Protein AF-A0A835JFA6-F1 (afdb_monomer_lite)

Secondary structure (DSSP, 8-state):
---HHHHHHHHT-HHHHHHHHSEEEPPHHHHHHHT-SEEEHHHHHHHHHHHHHHTT-B-SS-TTEEE--HHHHHHTTT-SEEETTTHHHHHHHTS-----TTTTHHHHHHHHHHHHHHHHHHHHHHHHHHHHHHHHHTTS--

Foldseek 3Di:
DDDPVVVVVCVPDVVVVCQQADWAQFDPLLCVQVVDRIDGLVRSLVSVVVVQVVVVQADPVHNQKGQDDPSRCSQQVNDRIDGPVCSSVSSVVRGPPDDPPVPCPVVVVVVVVVVVVVVVVVVVVVVVVVVVVVVVVVVPPD

Organism: NCBI:txid1413687

InterPro domains:
  IPR003121 SWIB/MDM2 domain [PF02201] (24-95)
  IPR003121 SWIB/MDM2 domain [PS51925] (19-97)
  IPR019835 SWIB domain [SM00151] (20-100)
  IPR036885 SWIB/MDM2 domain superfamily [G3DSA:1.10.245.10] (17-103)
  IPR036885 SWIB/MDM2 domain superfamily [SSF47592] (18-101)

Sequence (142 aa):
MLPQKMKKAITDNPKQLANLIDLVNLPSTLRDFVGQSQISHLGCFKRVWSYIKTNNLQDPNNRNVVNCDEKLKSILLGKQQVELVDLPALIKLHFPKQKNTQYYGRHLLHIHVLKELLLKTYKRFSLIFVLWLEVRNGQEKT

Radius of gyration: 29.93 Å; chains: 1; bounding box: 70×33×90 Å

pLDDT: mean 73.14, std 14.45, range [41.5, 91.94]

Structure (mmCIF, N/CA/C/O backbone):
data_AF-A0A835JFA6-F1
#
_entry.id   AF-A0A835JFA6-F1
#
loop_
_atom_site.group_PDB
_atom_site.id
_atom_site.type_symbol
_atom_site.label_atom_id
_atom_site.label_alt_id
_atom_site.label_comp_id
_atom_site.label_asym_id
_atom_site.label_entity_id
_atom_site.label_seq_id
_atom_site.pdbx_PDB_ins_code
_atom_site.Cartn_x
_atom_site.Cartn_y
_atom_site.Cartn_z
_atom_site.occupancy
_atom_site.B_iso_or_equiv
_atom_site.auth_seq_id
_atom_site.auth_comp_id
_atom_site.auth_asym_id
_atom_site.auth_atom_id
_atom_site.pdbx_PDB_model_num
ATOM 1 N N . MET A 1 1 ? 11.858 7.684 11.972 1.00 41.50 1 MET A N 1
ATOM 2 C CA . MET A 1 1 ? 13.163 7.011 11.771 1.00 41.50 1 MET A CA 1
ATOM 3 C C . MET A 1 1 ? 12.915 5.587 11.281 1.00 41.50 1 MET A C 1
ATOM 5 O O . MET A 1 1 ? 12.012 4.945 11.800 1.00 41.50 1 MET A O 1
ATOM 9 N N . LEU A 1 2 ? 13.632 5.123 10.249 1.00 41.50 2 LEU A N 1
ATOM 10 C CA . LEU A 1 2 ? 13.509 3.752 9.721 1.00 41.50 2 LEU A CA 1
ATOM 11 C C . LEU A 1 2 ? 14.226 2.749 10.653 1.00 41.50 2 LEU A C 1
ATOM 13 O O . LEU A 1 2 ? 15.339 3.064 11.088 1.00 41.50 2 LEU A O 1
ATOM 17 N N . PRO A 1 3 ? 13.644 1.568 10.944 1.00 55.72 3 PRO A N 1
ATOM 18 C CA . PRO A 1 3 ? 14.256 0.546 11.799 1.00 55.72 3 PRO A CA 1
ATOM 19 C C . PRO A 1 3 ? 15.649 0.126 11.303 1.00 55.72 3 PRO A C 1
ATOM 21 O O . PRO A 1 3 ? 15.849 -0.096 10.110 1.00 55.72 3 PRO A O 1
ATOM 24 N N . GLN A 1 4 ? 16.615 -0.023 12.215 1.00 55.22 4 GLN A N 1
ATOM 25 C CA . GLN A 1 4 ? 18.027 -0.310 11.898 1.00 55.22 4 GLN A CA 1
ATOM 26 C C . GLN A 1 4 ? 18.238 -1.611 11.099 1.00 55.22 4 GLN A C 1
ATOM 28 O O . GLN A 1 4 ? 19.122 -1.664 10.246 1.00 55.22 4 GLN A O 1
ATOM 33 N N . LYS A 1 5 ? 17.391 -2.630 11.296 1.00 47.44 5 LYS A N 1
ATOM 34 C CA . LYS A 1 5 ? 17.415 -3.872 10.499 1.00 47.44 5 LYS A CA 1
ATOM 35 C C . LYS A 1 5 ? 17.125 -3.630 9.015 1.00 47.44 5 LYS A C 1
ATOM 37 O O . LYS A 1 5 ? 17.730 -4.269 8.162 1.00 47.44 5 LYS A O 1
ATOM 42 N N . MET A 1 6 ? 16.265 -2.658 8.711 1.00 49.41 6 MET A N 1
ATOM 43 C CA . MET A 1 6 ? 15.949 -2.269 7.338 1.00 49.41 6 MET A CA 1
ATOM 44 C C . MET A 1 6 ? 17.158 -1.591 6.676 1.00 49.41 6 MET A C 1
ATOM 46 O O . MET A 1 6 ? 17.411 -1.828 5.507 1.00 49.41 6 MET A O 1
ATOM 50 N N . LYS A 1 7 ? 17.965 -0.827 7.433 1.00 54.72 7 LYS A N 1
ATOM 51 C CA . LYS A 1 7 ? 19.183 -0.168 6.923 1.00 54.72 7 LYS A CA 1
ATOM 52 C C . LYS A 1 7 ? 20.302 -1.145 6.547 1.00 54.72 7 LYS A C 1
ATOM 54 O O . LYS A 1 7 ? 21.007 -0.876 5.587 1.00 54.72 7 LYS A O 1
ATOM 59 N N . LYS A 1 8 ? 20.466 -2.259 7.274 1.00 54.50 8 LYS A N 1
ATOM 60 C CA . LYS A 1 8 ? 21.500 -3.264 6.957 1.00 54.50 8 LYS A CA 1
ATOM 61 C C . LYS A 1 8 ? 21.180 -4.049 5.681 1.00 54.50 8 LYS A C 1
ATOM 63 O O . LYS A 1 8 ? 22.014 -4.102 4.792 1.00 54.50 8 LYS A O 1
ATOM 68 N N . ALA A 1 9 ? 19.943 -4.526 5.527 1.00 51.00 9 ALA A N 1
ATOM 69 C CA . ALA A 1 9 ? 19.522 -5.258 4.325 1.00 51.00 9 ALA A CA 1
ATOM 70 C C . ALA A 1 9 ? 19.545 -4.411 3.029 1.00 51.00 9 ALA A C 1
ATOM 72 O O . ALA A 1 9 ? 19.594 -4.953 1.929 1.00 51.00 9 ALA A O 1
ATOM 73 N N . ILE A 1 10 ? 19.512 -3.082 3.164 1.00 51.28 10 ILE A N 1
ATOM 74 C CA . ILE A 1 10 ? 19.661 -2.105 2.077 1.00 51.28 10 ILE A CA 1
ATOM 75 C C . ILE A 1 10 ? 21.116 -2.119 1.548 1.00 51.28 10 ILE A C 1
ATOM 77 O O . ILE A 1 10 ? 21.340 -2.183 0.343 1.00 51.28 10 ILE A O 1
ATOM 81 N N . THR A 1 11 ? 22.127 -2.152 2.415 1.00 54.84 11 THR A N 1
ATOM 82 C CA . THR A 1 11 ? 23.537 -2.089 1.985 1.00 54.84 11 THR A CA 1
ATOM 83 C C . THR A 1 11 ? 24.023 -3.362 1.271 1.00 54.84 11 THR A C 1
ATOM 85 O O . THR A 1 11 ? 24.884 -3.275 0.400 1.00 54.84 11 THR A O 1
ATOM 88 N N . ASP A 1 12 ? 23.441 -4.527 1.571 1.00 58.06 12 ASP A N 1
ATOM 89 C CA . ASP A 1 12 ? 23.958 -5.825 1.106 1.00 58.06 12 ASP A CA 1
ATOM 90 C C . ASP A 1 12 ? 23.488 -6.244 -0.309 1.00 58.06 12 ASP A C 1
ATOM 92 O O . ASP A 1 12 ? 24.038 -7.181 -0.890 1.00 58.06 12 ASP A O 1
ATOM 96 N N . ASN A 1 13 ? 22.490 -5.576 -0.913 1.00 54.91 13 ASN A N 1
ATOM 97 C CA . ASN A 1 13 ? 22.007 -5.919 -2.262 1.00 54.91 13 ASN A CA 1
ATOM 98 C C . ASN A 1 13 ? 21.581 -4.684 -3.090 1.00 54.91 13 ASN A C 1
ATOM 100 O O . ASN A 1 13 ? 20.407 -4.290 -3.072 1.00 54.91 13 ASN A O 1
ATOM 104 N N . PRO A 1 14 ? 22.488 -4.096 -3.895 1.00 53.84 14 PRO A N 1
ATOM 105 C CA . PRO A 1 14 ? 22.221 -2.850 -4.622 1.00 53.84 14 PRO A CA 1
ATOM 106 C C . PRO A 1 14 ? 21.089 -2.976 -5.656 1.00 53.84 14 PRO A C 1
ATOM 108 O O . PRO A 1 14 ? 20.399 -2.001 -5.949 1.00 53.84 14 PRO A O 1
ATOM 111 N N . LYS A 1 15 ? 20.832 -4.185 -6.176 1.00 53.88 15 LYS A N 1
ATOM 112 C CA . LYS A 1 15 ? 19.757 -4.440 -7.151 1.00 53.88 15 LYS A CA 1
ATOM 113 C C . LYS A 1 15 ? 18.369 -4.384 -6.514 1.00 53.88 15 LYS A C 1
ATOM 115 O O . LYS A 1 15 ? 17.415 -3.952 -7.153 1.00 53.88 15 LYS A O 1
ATOM 120 N N . GLN A 1 16 ? 18.246 -4.807 -5.254 1.00 55.88 16 GLN A N 1
ATOM 121 C CA . GLN A 1 16 ? 16.983 -4.676 -4.527 1.00 55.88 16 GLN A CA 1
ATOM 122 C C . GLN A 1 16 ? 16.718 -3.232 -4.106 1.00 55.88 16 GLN A C 1
ATOM 124 O O . GLN A 1 16 ? 15.562 -2.818 -4.127 1.00 55.88 16 GLN A O 1
ATOM 129 N N . LEU A 1 17 ? 17.763 -2.440 -3.827 1.00 53.56 17 LEU A N 1
ATOM 130 C CA . LEU A 1 17 ? 17.603 -0.997 -3.637 1.00 53.56 17 LEU A CA 1
ATOM 131 C C . LEU A 1 17 ? 17.062 -0.304 -4.873 1.00 53.56 17 LEU A C 1
ATOM 133 O O . LEU A 1 17 ? 16.138 0.495 -4.760 1.00 53.56 17 LEU A O 1
ATOM 137 N N . ALA A 1 18 ? 17.649 -0.612 -6.031 1.00 54.72 18 ALA A N 1
ATOM 138 C CA . ALA A 1 18 ? 17.251 -0.011 -7.293 1.00 54.72 18 ALA A CA 1
ATOM 139 C C . ALA A 1 18 ? 15.750 -0.220 -7.529 1.00 54.72 18 ALA A C 1
ATOM 141 O O . ALA A 1 18 ? 15.033 0.751 -7.716 1.00 54.72 18 ALA A O 1
ATOM 142 N N . ASN A 1 19 ? 15.245 -1.445 -7.347 1.00 59.34 19 ASN A N 1
ATOM 143 C CA . ASN A 1 19 ? 13.814 -1.749 -7.474 1.00 59.34 19 ASN A CA 1
ATOM 144 C C . ASN A 1 19 ? 12.914 -1.029 -6.449 1.00 59.34 19 ASN A C 1
ATOM 146 O O . ASN A 1 19 ? 11.730 -0.831 -6.705 1.00 59.34 19 ASN A O 1
ATOM 150 N N . LEU A 1 20 ? 13.438 -0.657 -5.277 1.00 59.44 20 LEU A N 1
ATOM 151 C CA . LEU A 1 20 ? 12.687 0.096 -4.264 1.00 59.44 20 LEU A CA 1
ATOM 152 C C . LEU A 1 20 ? 12.649 1.604 -4.542 1.00 59.44 20 LEU A C 1
ATOM 154 O O . LEU A 1 20 ? 11.775 2.291 -4.004 1.00 59.44 20 LEU A O 1
ATOM 158 N N . ILE A 1 21 ? 13.596 2.102 -5.338 1.00 61.78 21 ILE A N 1
ATOM 159 C CA . ILE A 1 21 ? 13.777 3.515 -5.695 1.00 61.78 21 ILE A CA 1
ATOM 160 C C . ILE A 1 21 ? 13.237 3.806 -7.104 1.00 61.78 21 ILE A C 1
ATOM 162 O O . ILE A 1 21 ? 12.893 4.952 -7.383 1.00 61.78 21 ILE A O 1
ATOM 166 N N . ASP A 1 22 ? 13.101 2.785 -7.951 1.00 66.75 22 ASP A N 1
ATOM 167 C CA . ASP A 1 22 ? 12.621 2.917 -9.324 1.00 66.75 22 ASP A CA 1
ATOM 168 C C . ASP A 1 22 ? 11.192 3.478 -9.365 1.00 66.75 22 ASP A C 1
ATOM 170 O O . ASP A 1 22 ? 10.309 3.023 -8.628 1.00 66.75 22 ASP A O 1
ATOM 174 N N . LEU A 1 23 ? 10.977 4.504 -10.189 1.00 67.94 23 LEU A N 1
ATOM 175 C CA . LEU A 1 23 ? 9.679 5.159 -10.331 1.00 67.94 23 LEU A CA 1
ATOM 176 C C . LEU A 1 23 ? 8.790 4.323 -11.246 1.00 67.94 23 LEU A C 1
ATOM 178 O O . LEU A 1 23 ? 9.120 4.083 -12.405 1.00 67.94 23 LEU A O 1
ATOM 182 N N . VAL A 1 24 ? 7.629 3.918 -10.739 1.00 71.56 24 VAL A N 1
ATOM 183 C CA . VAL A 1 24 ? 6.680 3.101 -11.497 1.00 71.56 24 VAL A CA 1
ATOM 184 C C . VAL A 1 24 ? 5.385 3.882 -11.711 1.00 71.56 24 VAL A C 1
ATOM 186 O O . VAL A 1 24 ? 4.931 4.615 -10.829 1.00 71.56 24 VAL A O 1
ATOM 189 N N . ASN A 1 25 ? 4.790 3.732 -12.899 1.00 72.94 25 ASN A N 1
ATOM 190 C CA . ASN A 1 25 ? 3.484 4.310 -13.215 1.00 72.94 25 ASN A CA 1
ATOM 191 C C . ASN A 1 25 ? 2.406 3.680 -12.327 1.00 72.94 25 ASN A C 1
ATOM 193 O O . ASN A 1 25 ? 2.234 2.460 -12.325 1.00 72.94 25 ASN A O 1
ATOM 197 N N . LEU A 1 26 ? 1.677 4.518 -11.588 1.00 73.19 26 LEU A N 1
ATOM 198 C CA . LEU A 1 26 ? 0.640 4.055 -10.669 1.00 73.19 26 LEU A CA 1
ATOM 199 C C . LEU A 1 26 ? -0.689 3.793 -11.395 1.00 73.19 26 LEU A C 1
ATOM 201 O O . LEU A 1 26 ? -1.051 4.566 -12.298 1.00 73.19 26 LEU A O 1
ATOM 205 N N . PRO A 1 27 ? -1.451 2.768 -10.960 1.00 73.00 27 PRO A N 1
ATOM 206 C CA . PRO A 1 27 ? -2.853 2.622 -11.338 1.00 73.00 27 PRO A CA 1
ATOM 207 C C . PRO A 1 27 ? -3.675 3.816 -10.825 1.00 73.00 27 PRO A C 1
ATOM 209 O O . PRO A 1 27 ? -3.287 4.477 -9.858 1.00 73.00 27 PRO A O 1
ATOM 212 N N . SER A 1 28 ? -4.809 4.097 -11.475 1.00 74.75 28 SER A N 1
ATOM 213 C CA . SER A 1 28 ? -5.662 5.268 -11.197 1.00 74.75 28 SER A CA 1
ATOM 214 C C . SER A 1 28 ? -6.002 5.426 -9.712 1.00 74.75 28 SER A C 1
ATOM 216 O O . SER A 1 28 ? -5.810 6.500 -9.155 1.00 74.75 28 SER A O 1
ATOM 218 N N . THR A 1 29 ? -6.367 4.335 -9.038 1.00 76.19 29 THR A N 1
ATOM 219 C CA . THR A 1 29 ? -6.740 4.335 -7.613 1.00 76.19 29 THR A CA 1
ATOM 220 C C . THR A 1 29 ? -5.637 4.843 -6.684 1.00 76.19 29 THR A C 1
ATOM 222 O O . THR A 1 29 ? -5.895 5.588 -5.741 1.00 76.19 29 THR A O 1
ATOM 225 N N . LEU A 1 30 ? -4.383 4.473 -6.949 1.00 77.50 30 LEU A N 1
ATOM 226 C CA . LEU A 1 30 ? -3.241 4.944 -6.169 1.00 77.50 30 LEU A CA 1
ATOM 227 C C . LEU A 1 30 ? -2.825 6.364 -6.560 1.00 77.50 30 LEU A C 1
ATOM 229 O O . LEU A 1 30 ? -2.329 7.108 -5.714 1.00 77.50 30 LEU A O 1
ATOM 233 N N . ARG A 1 31 ? -3.030 6.753 -7.823 1.00 81.75 31 ARG A N 1
ATOM 234 C CA . ARG A 1 31 ? -2.743 8.108 -8.306 1.00 81.75 31 ARG A CA 1
ATOM 235 C C . ARG A 1 31 ? -3.590 9.145 -7.581 1.00 81.75 31 ARG A C 1
ATOM 237 O O . ARG A 1 31 ? -3.035 10.153 -7.160 1.00 81.75 31 ARG A O 1
ATOM 244 N N . ASP A 1 32 ? -4.874 8.869 -7.380 1.00 81.44 32 ASP A N 1
ATOM 245 C CA . ASP A 1 32 ? -5.788 9.785 -6.688 1.00 81.44 32 ASP A CA 1
ATOM 246 C C . ASP A 1 32 ? -5.434 9.931 -5.203 1.00 81.44 32 ASP A C 1
ATOM 248 O O . ASP A 1 32 ? -5.500 11.021 -4.637 1.00 81.44 32 ASP A O 1
ATOM 252 N N . PHE A 1 33 ? -4.976 8.848 -4.571 1.00 82.94 33 PHE A N 1
ATOM 253 C CA . PHE A 1 33 ? -4.540 8.879 -3.176 1.00 82.94 33 PHE A CA 1
ATOM 254 C C . PHE A 1 33 ? -3.203 9.601 -2.974 1.00 82.94 33 PHE A C 1
ATOM 256 O O . PHE A 1 33 ? -3.018 10.349 -2.013 1.00 82.94 33 PHE A O 1
ATOM 263 N N . VAL A 1 34 ? -2.235 9.353 -3.857 1.00 81.88 34 VAL A N 1
ATOM 264 C CA . VAL A 1 34 ? -0.880 9.909 -3.741 1.00 81.88 34 VAL A CA 1
ATOM 265 C C . VAL A 1 34 ? -0.794 11.317 -4.345 1.00 81.88 34 VAL A C 1
ATOM 267 O O . VAL A 1 34 ? 0.045 12.114 -3.919 1.00 81.88 34 VAL A O 1
ATOM 270 N N . GLY A 1 35 ? -1.645 11.640 -5.320 1.00 80.25 35 GLY A N 1
ATOM 271 C CA . GLY A 1 35 ? -1.604 12.878 -6.102 1.00 80.25 35 GLY A CA 1
ATOM 272 C C . GLY A 1 35 ? -0.424 12.946 -7.078 1.00 80.25 35 GLY A C 1
ATOM 273 O O . GLY A 1 35 ? -0.020 14.033 -7.479 1.00 80.25 35 GLY A O 1
ATOM 274 N N . GLN A 1 36 ? 0.187 11.806 -7.415 1.00 79.50 36 GLN A N 1
ATOM 275 C CA . GLN A 1 36 ? 1.348 11.722 -8.307 1.00 79.50 36 GLN A CA 1
ATOM 276 C C . GLN A 1 36 ? 1.144 10.614 -9.339 1.00 79.50 36 GLN A C 1
ATOM 278 O O . GLN A 1 36 ? 0.611 9.553 -9.024 1.00 79.50 36 GLN A O 1
ATOM 283 N N . SER A 1 37 ? 1.588 10.849 -10.576 1.00 75.75 37 SER A N 1
ATOM 284 C CA . SER A 1 37 ? 1.510 9.873 -11.672 1.00 75.75 37 SER A CA 1
ATOM 285 C C . SER A 1 37 ? 2.519 8.730 -11.529 1.00 75.75 37 SER A C 1
ATOM 287 O O . SER A 1 37 ? 2.250 7.611 -11.974 1.00 75.75 37 SER A O 1
ATOM 289 N N . GLN A 1 38 ? 3.655 9.005 -10.882 1.00 77.12 38 GLN A N 1
ATOM 290 C CA . GLN A 1 38 ? 4.753 8.069 -10.666 1.00 77.12 38 GLN A CA 1
ATOM 291 C C . GLN A 1 38 ? 5.257 8.152 -9.228 1.00 77.12 38 GLN A C 1
ATOM 293 O O . GLN A 1 38 ? 5.400 9.240 -8.670 1.00 77.12 38 GLN A O 1
ATOM 298 N N . ILE A 1 39 ? 5.555 7.000 -8.632 1.00 81.69 39 ILE A N 1
ATOM 299 C CA . ILE A 1 39 ? 6.209 6.922 -7.326 1.00 81.69 39 ILE A CA 1
ATOM 300 C C . ILE A 1 39 ? 7.029 5.638 -7.238 1.00 81.69 39 ILE A C 1
ATOM 302 O O . ILE A 1 39 ? 6.730 4.643 -7.899 1.00 81.69 39 ILE A O 1
ATOM 306 N N . SER A 1 40 ? 8.053 5.650 -6.393 1.00 82.25 40 SER A N 1
ATOM 307 C CA . SER A 1 40 ? 8.783 4.438 -6.043 1.00 82.25 40 SER A CA 1
ATOM 308 C C . SER A 1 40 ? 8.012 3.583 -5.037 1.00 82.25 40 SER A C 1
ATOM 310 O O . SER A 1 40 ? 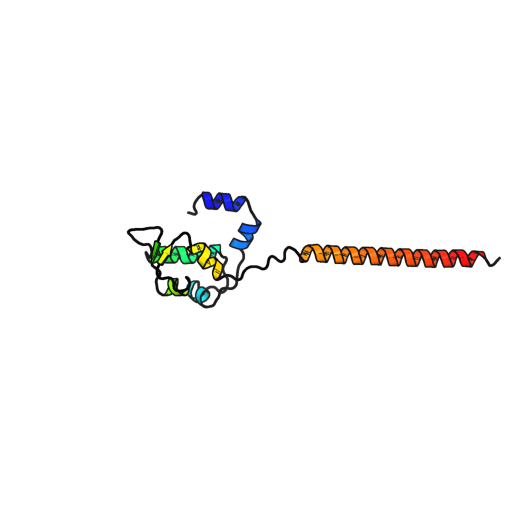7.209 4.102 -4.255 1.00 82.25 40 SER A O 1
ATOM 312 N N . HIS A 1 41 ? 8.285 2.274 -4.993 1.00 80.56 41 HIS A N 1
ATOM 313 C CA . HIS A 1 41 ? 7.672 1.372 -4.005 1.00 80.56 41 HIS A CA 1
ATOM 314 C C . HIS A 1 41 ? 7.847 1.895 -2.573 1.00 80.56 41 HIS A C 1
ATOM 316 O O . HIS A 1 41 ? 6.901 1.907 -1.781 1.00 80.56 41 HIS A O 1
ATOM 322 N N . LEU A 1 42 ? 9.053 2.374 -2.244 1.00 81.81 42 LEU A N 1
ATOM 323 C CA . LEU A 1 42 ? 9.347 2.924 -0.924 1.00 81.81 42 LEU A CA 1
ATOM 324 C C . LEU A 1 42 ? 8.602 4.241 -0.671 1.00 81.81 42 LEU A C 1
ATOM 326 O O . LEU A 1 42 ? 8.131 4.475 0.444 1.00 81.81 42 LEU A O 1
ATOM 330 N 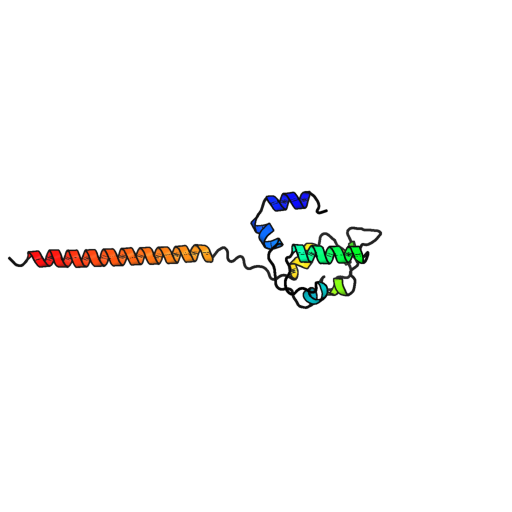N . GLY A 1 43 ? 8.495 5.101 -1.686 1.00 83.75 43 GLY A N 1
ATOM 331 C CA . GLY A 1 43 ? 7.728 6.342 -1.605 1.00 83.75 43 GLY A CA 1
ATOM 332 C C . GLY A 1 43 ? 6.247 6.073 -1.343 1.00 83.75 43 GLY A C 1
ATOM 333 O O . GLY A 1 43 ? 5.671 6.675 -0.436 1.00 83.75 43 GLY A O 1
ATOM 334 N N . CYS A 1 44 ? 5.661 5.111 -2.062 1.00 85.62 44 CYS A N 1
ATOM 335 C CA . CYS A 1 44 ? 4.276 4.685 -1.872 1.00 85.62 44 CYS A CA 1
ATOM 336 C C . CYS A 1 44 ? 4.048 4.178 -0.448 1.00 85.62 44 CYS A C 1
ATOM 338 O O . CYS A 1 44 ? 3.152 4.660 0.243 1.00 85.62 44 CYS A O 1
ATOM 340 N N . PHE A 1 45 ? 4.908 3.271 0.026 1.00 86.00 45 PHE A N 1
ATOM 341 C CA . PHE A 1 45 ? 4.832 2.755 1.390 1.00 86.00 45 PHE A CA 1
ATOM 342 C C . PHE A 1 45 ? 4.902 3.879 2.429 1.00 86.00 45 PHE A C 1
ATOM 344 O O . PHE A 1 45 ? 4.073 3.927 3.333 1.00 86.00 45 PHE A O 1
ATOM 351 N N . LYS A 1 46 ? 5.835 4.831 2.287 1.00 86.38 46 LYS A N 1
ATOM 352 C CA . LYS A 1 46 ? 5.940 5.981 3.201 1.00 86.38 46 LYS A CA 1
ATOM 353 C C . LYS A 1 46 ? 4.681 6.849 3.200 1.00 86.38 46 LYS A C 1
ATOM 355 O O . LYS A 1 46 ? 4.276 7.302 4.268 1.00 86.38 46 LYS A O 1
ATOM 360 N N . ARG A 1 47 ? 4.071 7.080 2.034 1.00 87.81 47 ARG A N 1
ATOM 361 C CA . ARG A 1 47 ? 2.844 7.879 1.896 1.00 87.81 47 ARG A CA 1
ATOM 362 C C . ARG A 1 47 ? 1.673 7.211 2.616 1.00 87.81 47 ARG A C 1
ATOM 364 O O . ARG A 1 47 ? 1.038 7.840 3.457 1.00 87.81 47 ARG A O 1
ATOM 371 N N . VAL A 1 48 ? 1.458 5.922 2.346 1.00 88.38 48 VAL A N 1
ATOM 372 C CA . VAL A 1 48 ? 0.422 5.103 2.995 1.00 88.38 48 VAL A CA 1
ATOM 373 C C . VAL A 1 48 ? 0.653 5.042 4.507 1.00 88.38 48 VAL A C 1
ATOM 375 O O . VAL A 1 48 ? -0.259 5.283 5.290 1.00 88.38 48 VAL A O 1
ATOM 378 N N . TRP A 1 49 ? 1.896 4.817 4.932 1.00 88.38 49 TRP A N 1
ATOM 379 C CA . TRP A 1 49 ? 2.278 4.788 6.342 1.00 88.38 49 TRP A CA 1
ATOM 380 C C . TRP A 1 49 ? 2.016 6.115 7.063 1.00 88.38 49 TRP A C 1
ATOM 382 O O . TRP A 1 49 ? 1.514 6.129 8.186 1.00 88.38 49 TRP A O 1
ATOM 392 N N . SER A 1 50 ? 2.346 7.238 6.421 1.00 90.19 50 SER A N 1
ATOM 393 C CA . SER A 1 50 ? 2.062 8.569 6.962 1.00 90.19 50 SER A CA 1
ATOM 394 C C . SER A 1 50 ? 0.562 8.787 7.116 1.00 90.19 50 SER A C 1
ATOM 396 O O . SER A 1 50 ? 0.131 9.274 8.154 1.00 90.19 50 SER A O 1
ATOM 398 N N . TYR A 1 51 ? -0.231 8.380 6.122 1.00 91.19 51 TYR A N 1
ATOM 399 C CA . TYR A 1 51 ? -1.685 8.494 6.165 1.00 91.19 51 TYR A CA 1
ATOM 400 C C . TYR A 1 51 ? -2.298 7.684 7.316 1.00 91.19 51 TYR A C 1
ATOM 402 O O . TYR A 1 51 ? -3.109 8.219 8.067 1.00 91.19 51 TYR A O 1
ATOM 410 N N . ILE A 1 52 ? -1.857 6.438 7.516 1.00 89.69 52 ILE A N 1
ATOM 411 C CA . ILE A 1 52 ? -2.311 5.583 8.628 1.00 89.69 52 ILE A CA 1
ATOM 412 C C . ILE A 1 52 ? -2.071 6.261 9.979 1.00 89.69 52 ILE A C 1
ATOM 414 O O . ILE A 1 52 ? -2.940 6.239 10.848 1.00 89.69 52 ILE A O 1
ATOM 418 N N . LYS A 1 53 ? -0.907 6.895 10.147 1.00 88.62 53 LYS A N 1
ATOM 419 C CA . LYS A 1 53 ? -0.558 7.597 11.386 1.00 88.62 53 LYS A CA 1
ATOM 420 C C . LYS A 1 53 ? -1.352 8.878 11.588 1.00 88.62 53 LYS A C 1
ATOM 422 O O . LYS A 1 53 ? -1.862 9.092 12.678 1.00 88.62 53 LYS A O 1
ATOM 427 N N . THR A 1 54 ? -1.462 9.717 10.561 1.00 91.94 54 THR A N 1
ATOM 428 C CA . THR A 1 54 ? -2.195 10.988 10.650 1.00 91.94 54 THR A CA 1
ATOM 429 C C . THR A 1 54 ? -3.674 10.769 10.969 1.00 91.94 54 THR A C 1
ATOM 431 O O . THR A 1 54 ? -4.255 11.558 11.703 1.00 91.94 54 THR A O 1
ATOM 434 N N . ASN A 1 55 ? -4.264 9.679 10.473 1.00 91.12 55 ASN A N 1
ATOM 435 C CA . ASN A 1 55 ? -5.667 9.338 10.713 1.00 91.12 55 ASN A CA 1
ATOM 436 C C . ASN A 1 55 ? -5.876 8.386 11.906 1.00 91.12 55 ASN A C 1
ATOM 438 O O . ASN A 1 55 ? -6.998 7.952 12.131 1.00 91.12 55 ASN A O 1
ATOM 442 N N . ASN A 1 56 ? -4.822 8.052 12.665 1.00 90.31 56 ASN A N 1
ATOM 443 C CA . ASN A 1 56 ? -4.873 7.129 13.809 1.00 90.31 56 ASN A CA 1
ATOM 444 C C . ASN A 1 56 ? -5.600 5.806 13.506 1.00 90.31 56 ASN A C 1
ATOM 446 O O . ASN A 1 56 ? -6.384 5.307 14.305 1.00 90.31 56 ASN A O 1
ATOM 450 N N . LEU A 1 57 ? -5.311 5.216 12.346 1.00 90.31 57 LEU A N 1
ATOM 451 C CA . LEU A 1 57 ? -5.982 4.006 11.857 1.00 90.31 57 LEU A CA 1
ATOM 452 C C . LEU A 1 57 ? -5.406 2.702 12.432 1.00 90.31 57 LEU A C 1
ATOM 454 O O . LEU A 1 57 ? 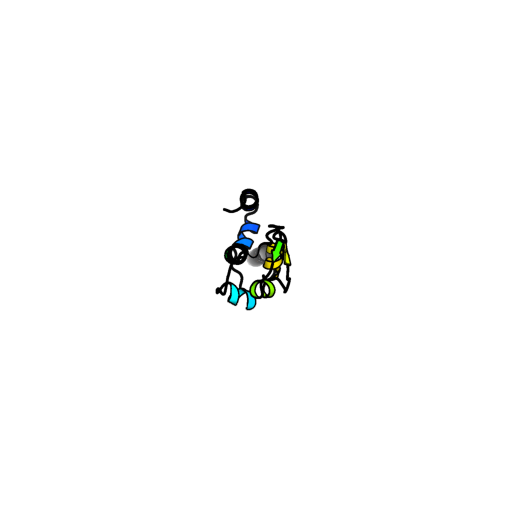-5.746 1.615 11.975 1.00 90.31 57 LEU A O 1
ATOM 458 N N . GLN A 1 58 ? -4.502 2.786 13.406 1.00 91.31 58 GLN A N 1
ATOM 459 C CA . GLN A 1 58 ? -3.983 1.608 14.099 1.00 91.31 58 GLN A CA 1
ATOM 460 C C . GLN A 1 58 ? -4.951 1.178 15.199 1.00 91.31 58 GLN A C 1
ATOM 462 O O . GLN A 1 58 ? -5.513 2.027 15.890 1.00 91.31 58 GLN A O 1
ATOM 467 N N . ASP A 1 59 ? -5.113 -0.130 15.387 1.00 89.06 59 ASP A N 1
ATOM 468 C CA . ASP A 1 59 ? -5.947 -0.636 16.473 1.00 89.06 59 ASP A CA 1
ATOM 469 C C . ASP A 1 59 ? -5.312 -0.287 17.838 1.00 89.06 59 ASP A C 1
ATOM 471 O O . ASP A 1 59 ? -4.114 -0.535 18.041 1.00 89.06 59 ASP A O 1
ATOM 475 N N . PRO A 1 60 ? -6.073 0.294 18.787 1.00 88.25 60 PRO A N 1
ATOM 47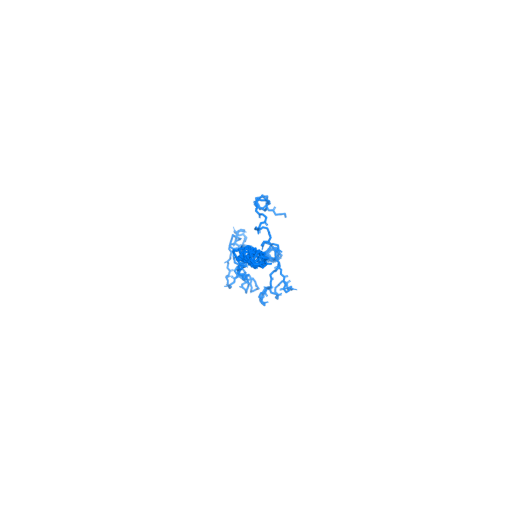6 C CA . PRO A 1 60 ? -5.548 0.651 20.104 1.00 88.25 60 PRO A CA 1
ATOM 477 C C . PRO A 1 60 ? -5.115 -0.573 20.924 1.00 88.25 60 PRO A C 1
ATOM 479 O O . PRO A 1 60 ? -4.192 -0.463 21.733 1.00 88.25 60 PRO A O 1
ATOM 482 N N . ASN A 1 61 ? -5.734 -1.734 20.696 1.00 89.62 61 ASN A N 1
ATOM 483 C CA . ASN A 1 61 ? -5.411 -2.986 21.376 1.00 89.62 61 ASN A CA 1
ATOM 484 C C . ASN A 1 61 ? -4.241 -3.707 20.701 1.00 89.62 61 ASN A C 1
ATOM 486 O O . ASN A 1 61 ? -3.442 -4.361 21.371 1.00 89.62 61 ASN A O 1
ATOM 490 N N . ASN A 1 62 ? -4.115 -3.576 19.376 1.00 88.56 62 ASN A N 1
ATOM 491 C CA . ASN A 1 62 ? -3.063 -4.229 18.607 1.00 88.56 62 ASN A CA 1
ATOM 492 C C . ASN A 1 62 ? -2.424 -3.292 17.573 1.00 88.56 62 ASN A C 1
ATOM 494 O O . ASN A 1 62 ? -2.870 -3.174 16.434 1.00 88.56 62 ASN A O 1
ATOM 498 N N . ARG A 1 63 ? -1.276 -2.707 17.931 1.00 84.38 63 ARG A N 1
ATOM 499 C CA . ARG A 1 63 ? -0.531 -1.765 17.070 1.00 84.38 63 ARG A CA 1
ATOM 500 C C . ARG A 1 63 ? 0.008 -2.375 15.767 1.00 84.38 63 ARG A C 1
ATOM 502 O O . ARG A 1 63 ? 0.496 -1.630 14.913 1.00 84.38 63 ARG A O 1
ATOM 509 N N . ASN A 1 64 ? -0.049 -3.701 15.616 1.00 87.56 64 ASN A N 1
ATOM 510 C CA . ASN A 1 64 ? 0.317 -4.392 14.379 1.00 87.56 64 ASN A CA 1
ATOM 511 C C . ASN A 1 64 ? -0.843 -4.480 13.377 1.00 87.56 64 ASN A C 1
ATOM 513 O O . ASN A 1 64 ? -0.596 -4.823 12.223 1.00 87.56 64 ASN A O 1
ATOM 517 N N . VAL A 1 65 ? -2.070 -4.151 13.788 1.00 89.88 65 VAL A N 1
ATOM 518 C CA . VAL A 1 65 ? -3.269 -4.183 12.945 1.00 89.88 65 VAL A CA 1
ATOM 519 C C . VAL A 1 65 ? -3.660 -2.763 12.549 1.00 89.88 65 VAL A C 1
ATOM 521 O O . VAL A 1 65 ? -3.635 -1.833 13.359 1.00 89.88 65 VAL A O 1
ATOM 524 N N . VAL A 1 66 ? -4.001 -2.595 11.274 1.00 91.44 66 VAL A N 1
ATOM 525 C CA . VAL A 1 66 ? -4.489 -1.343 10.696 1.00 91.44 66 VAL A CA 1
ATOM 526 C C . VAL A 1 66 ? -5.937 -1.529 10.262 1.00 91.44 66 VAL A C 1
ATOM 528 O O . VAL A 1 66 ? -6.237 -2.369 9.410 1.00 91.44 66 VAL A O 1
ATOM 531 N N . ASN A 1 67 ? -6.815 -0.698 10.815 1.00 91.81 67 ASN A N 1
ATOM 532 C CA . ASN A 1 67 ? -8.210 -0.586 10.423 1.00 91.81 67 ASN A CA 1
ATOM 533 C C . ASN A 1 67 ? -8.298 0.307 9.184 1.00 91.81 67 ASN A C 1
ATOM 535 O O . ASN A 1 67 ? -8.023 1.503 9.233 1.00 91.81 67 ASN A O 1
ATOM 539 N N . CYS A 1 68 ? -8.630 -0.288 8.043 1.00 90.56 68 CYS A N 1
ATOM 540 C CA . CYS A 1 68 ? -8.636 0.419 6.772 1.00 90.56 68 CYS A CA 1
ATOM 541 C C . CYS A 1 68 ? -9.893 1.284 6.652 1.00 90.56 68 CYS A C 1
ATOM 543 O O . CYS A 1 68 ? -11.011 0.798 6.833 1.00 90.56 68 CYS A O 1
ATOM 545 N N . ASP A 1 69 ? -9.715 2.557 6.306 1.00 91.25 69 ASP A N 1
ATOM 546 C CA . ASP A 1 69 ? -10.808 3.441 5.906 1.00 91.25 69 ASP A CA 1
ATOM 547 C C . ASP A 1 69 ? -11.237 3.148 4.454 1.00 91.25 69 ASP A C 1
ATOM 549 O O . ASP A 1 69 ? -10.689 2.266 3.793 1.00 91.25 69 ASP A O 1
ATOM 553 N N . GLU A 1 70 ? -12.214 3.878 3.923 1.00 89.38 70 GLU A N 1
ATOM 554 C CA . GLU A 1 70 ? -12.676 3.692 2.539 1.00 89.38 70 GLU A CA 1
ATOM 555 C C . GLU A 1 70 ? -11.565 3.930 1.499 1.00 89.38 70 GLU A C 1
ATOM 557 O O . GLU A 1 70 ? -11.472 3.203 0.500 1.00 89.38 70 GLU A O 1
ATOM 562 N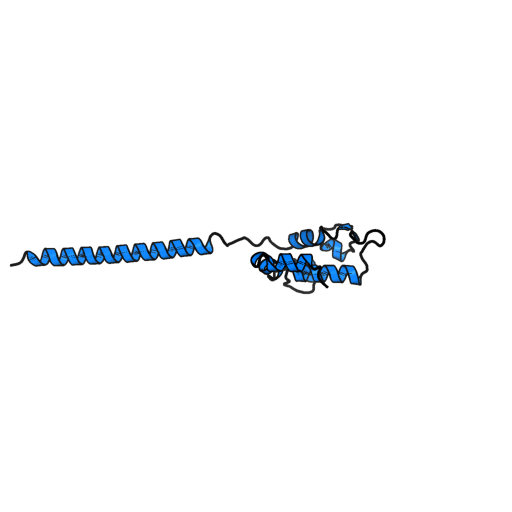 N . LYS A 1 71 ? -10.660 4.885 1.755 1.00 86.38 71 LYS A N 1
ATOM 563 C CA . LYS A 1 71 ? -9.534 5.178 0.858 1.00 86.38 71 LYS A CA 1
ATOM 564 C C . LYS A 1 71 ? -8.475 4.080 0.909 1.00 86.38 71 LYS A C 1
ATOM 566 O O . LYS A 1 71 ? -8.047 3.596 -0.138 1.00 86.38 71 LYS A O 1
ATOM 571 N N . LEU A 1 72 ? -8.086 3.636 2.105 1.00 87.44 72 LEU A N 1
ATOM 572 C CA . LEU A 1 72 ? -7.158 2.521 2.290 1.00 87.44 72 LEU A CA 1
ATOM 573 C C . LEU A 1 72 ? -7.732 1.217 1.764 1.00 87.44 72 LEU A C 1
ATOM 575 O O . LEU A 1 72 ? -6.985 0.475 1.144 1.00 87.44 72 LEU A O 1
ATOM 579 N N . LYS A 1 73 ? -9.029 0.947 1.939 1.00 88.69 73 LYS A N 1
ATOM 580 C CA . LYS A 1 73 ? -9.690 -0.232 1.359 1.00 88.69 73 LYS A CA 1
ATOM 581 C C . LYS A 1 73 ? -9.541 -0.245 -0.156 1.00 88.69 73 LYS A C 1
ATOM 583 O O . LYS A 1 73 ? -9.141 -1.262 -0.709 1.00 88.69 73 LYS A O 1
ATOM 588 N N . SER A 1 74 ? -9.780 0.883 -0.821 1.00 86.19 74 SER A N 1
ATOM 589 C CA . SER A 1 74 ? -9.642 0.991 -2.282 1.00 86.19 74 SER A CA 1
ATOM 590 C C . SER A 1 74 ? -8.225 0.664 -2.769 1.00 86.19 74 SER A C 1
ATOM 592 O O . SER A 1 74 ? -8.039 0.153 -3.873 1.00 86.19 74 SER A O 1
ATOM 594 N N . ILE A 1 75 ? -7.220 0.922 -1.930 1.00 84.62 75 ILE A N 1
ATOM 595 C CA . ILE A 1 75 ? -5.817 0.626 -2.219 1.00 84.62 75 ILE A CA 1
ATOM 596 C C . ILE A 1 75 ? -5.448 -0.784 -1.771 1.00 84.62 75 ILE A C 1
ATOM 598 O O . ILE A 1 75 ? -4.737 -1.460 -2.478 1.00 84.62 75 ILE A O 1
ATOM 602 N N . LEU A 1 76 ? -5.924 -1.282 -0.636 1.00 86.44 76 LEU A N 1
ATOM 603 C CA . LEU A 1 76 ? -5.517 -2.563 -0.050 1.00 86.44 76 LEU A CA 1
ATOM 604 C C . LEU A 1 76 ? -6.456 -3.706 -0.458 1.00 86.44 76 LEU A C 1
ATOM 606 O O . LEU A 1 76 ? -6.769 -4.582 0.348 1.00 86.44 76 LEU A O 1
ATOM 610 N N . LEU A 1 77 ? -6.897 -3.706 -1.721 1.00 82.06 77 LEU A N 1
ATOM 611 C CA . LEU A 1 77 ? -7.744 -4.751 -2.321 1.00 82.06 77 LEU A CA 1
ATOM 612 C C . LEU A 1 77 ? -9.080 -4.976 -1.584 1.00 82.06 77 LEU A C 1
ATOM 614 O O . LEU A 1 77 ? -9.596 -6.089 -1.540 1.00 82.06 77 LEU A O 1
ATOM 618 N N . GLY A 1 78 ? -9.627 -3.934 -0.963 1.00 83.88 78 GLY A N 1
ATOM 619 C CA . GLY A 1 78 ? -10.892 -3.973 -0.229 1.00 83.88 78 GLY A CA 1
ATOM 620 C C . GLY A 1 78 ? -10.807 -4.569 1.177 1.00 83.88 78 GLY A C 1
ATOM 621 O O . GLY A 1 78 ? -11.841 -4.728 1.826 1.00 83.88 78 GLY A O 1
ATOM 622 N N . LYS A 1 79 ? -9.611 -4.898 1.685 1.00 85.88 79 LYS A N 1
ATOM 623 C CA . LYS A 1 79 ? -9.465 -5.476 3.028 1.00 85.88 79 LYS A CA 1
ATOM 624 C C . LYS A 1 79 ? -9.872 -4.474 4.112 1.00 85.88 79 LYS A C 1
ATOM 626 O O . LYS A 1 79 ? -9.394 -3.346 4.124 1.00 85.88 79 LYS A O 1
ATOM 631 N N . GLN A 1 80 ? -10.735 -4.897 5.041 1.00 87.56 80 GLN A N 1
ATOM 632 C CA . GLN A 1 80 ? -11.147 -4.059 6.178 1.00 87.56 80 GLN A CA 1
ATOM 633 C C . GLN A 1 80 ? -10.051 -3.910 7.232 1.00 87.56 80 GLN A C 1
ATOM 635 O O . GLN A 1 80 ? -9.901 -2.836 7.807 1.00 87.56 80 GLN A O 1
ATOM 640 N N . GLN A 1 81 ? -9.296 -4.977 7.477 1.00 88.94 81 GLN A N 1
ATOM 641 C CA . GLN A 1 81 ? -8.193 -4.994 8.426 1.00 88.94 81 GLN A CA 1
ATOM 642 C C . GLN A 1 81 ? -6.982 -5.624 7.766 1.00 88.94 81 GLN A C 1
ATOM 644 O O . GLN A 1 81 ? -7.101 -6.592 7.006 1.00 88.94 81 GLN A O 1
ATOM 649 N N . VAL A 1 82 ? -5.822 -5.038 8.027 1.00 90.31 82 VAL A N 1
ATOM 650 C CA . VAL A 1 82 ? -4.567 -5.457 7.417 1.00 90.31 82 VAL A CA 1
ATOM 651 C C . VAL A 1 82 ? -3.470 -5.402 8.462 1.00 90.31 82 VAL A C 1
ATOM 653 O O . VAL A 1 82 ? -3.354 -4.426 9.204 1.00 90.31 82 VAL A O 1
ATOM 656 N N . GLU A 1 83 ? -2.643 -6.440 8.509 1.00 89.75 83 GLU A N 1
ATOM 657 C CA . GLU A 1 83 ? -1.450 -6.421 9.341 1.00 89.75 83 GLU A CA 1
ATOM 658 C C . GLU A 1 83 ? -0.344 -5.574 8.710 1.00 89.75 83 GLU A C 1
ATOM 660 O O . GLU A 1 83 ? -0.131 -5.553 7.495 1.00 89.75 83 GLU A O 1
ATOM 665 N N . LEU A 1 84 ? 0.437 -4.913 9.561 1.00 84.38 84 LEU A N 1
ATOM 666 C CA . LEU A 1 84 ? 1.603 -4.127 9.162 1.00 84.38 84 LEU A CA 1
ATOM 667 C C . LEU A 1 84 ? 2.598 -4.916 8.301 1.00 84.38 84 LEU A C 1
ATOM 669 O O . LEU A 1 84 ? 3.284 -4.335 7.459 1.00 84.38 84 LEU A O 1
ATOM 673 N N . VAL A 1 85 ? 2.698 -6.222 8.556 1.00 86.38 85 VAL A N 1
ATOM 674 C CA . VAL A 1 85 ? 3.620 -7.142 7.881 1.00 86.38 85 VAL A CA 1
ATOM 675 C C . VAL A 1 85 ? 3.199 -7.384 6.431 1.00 86.38 85 VAL A C 1
ATOM 677 O O . VAL A 1 85 ? 4.058 -7.481 5.556 1.00 86.38 85 VAL A O 1
ATOM 680 N N . ASP A 1 86 ? 1.894 -7.390 6.160 1.00 86.75 86 ASP A N 1
ATOM 681 C CA . ASP A 1 86 ? 1.332 -7.608 4.825 1.00 86.75 86 ASP A CA 1
ATOM 682 C C . ASP A 1 86 ? 1.299 -6.336 3.976 1.00 86.75 86 ASP A C 1
ATOM 684 O O . ASP A 1 86 ? 1.226 -6.393 2.748 1.00 86.75 86 ASP A O 1
ATOM 688 N N . LEU A 1 87 ? 1.391 -5.169 4.611 1.00 86.00 87 LEU A N 1
ATOM 689 C CA . LEU A 1 87 ? 1.287 -3.864 3.962 1.00 86.00 87 LEU A CA 1
ATOM 690 C C . LEU A 1 87 ? 2.285 -3.688 2.792 1.00 86.00 87 LEU A C 1
ATOM 692 O O . LEU A 1 87 ? 1.854 -3.321 1.695 1.00 86.00 87 LEU A O 1
ATOM 696 N N . PRO A 1 88 ? 3.592 -4.000 2.933 1.00 84.12 88 PRO A N 1
ATOM 697 C CA . PRO A 1 88 ? 4.539 -3.917 1.821 1.00 84.12 88 PRO A CA 1
ATOM 698 C C . PRO A 1 88 ? 4.216 -4.895 0.686 1.00 84.12 88 PRO A C 1
ATOM 700 O O . PRO A 1 88 ? 4.449 -4.577 -0.481 1.00 84.12 88 PRO A O 1
ATOM 703 N N . ALA A 1 89 ? 3.693 -6.082 1.010 1.00 84.81 89 ALA A N 1
ATOM 704 C CA . ALA A 1 89 ? 3.347 -7.105 0.029 1.00 84.81 89 ALA A CA 1
ATOM 705 C C . ALA A 1 89 ? 2.095 -6.719 -0.771 1.00 84.81 89 ALA A C 1
ATOM 707 O O . ALA A 1 89 ? 2.087 -6.855 -1.995 1.00 84.81 89 ALA A O 1
ATOM 708 N N . LEU A 1 90 ? 1.083 -6.166 -0.099 1.00 86.00 90 LEU A N 1
ATOM 709 C CA . LEU A 1 90 ? -0.122 -5.634 -0.732 1.00 86.00 90 LEU A CA 1
ATOM 710 C C . LEU A 1 90 ? 0.221 -4.476 -1.664 1.00 86.00 90 LEU A C 1
ATOM 712 O O . LEU A 1 90 ? -0.122 -4.525 -2.838 1.00 86.00 90 LEU A O 1
ATOM 716 N N . ILE A 1 91 ? 1.001 -3.499 -1.189 1.00 83.75 91 ILE A N 1
ATOM 717 C CA . ILE A 1 91 ? 1.490 -2.383 -2.011 1.00 83.75 91 ILE A CA 1
ATOM 718 C C . ILE A 1 91 ? 2.237 -2.899 -3.243 1.00 83.75 91 ILE A C 1
ATOM 720 O O . ILE A 1 91 ? 1.987 -2.430 -4.349 1.00 83.75 91 ILE A O 1
ATOM 724 N N . LYS A 1 92 ? 3.109 -3.901 -3.079 1.00 81.62 92 LYS A N 1
ATOM 725 C CA . LYS A 1 92 ? 3.863 -4.509 -4.182 1.00 81.62 92 LYS A CA 1
ATOM 726 C C . LYS A 1 92 ? 2.960 -5.101 -5.271 1.00 81.62 92 LYS A C 1
ATOM 728 O O . LYS A 1 92 ? 3.387 -5.126 -6.420 1.00 81.62 92 LYS A O 1
ATOM 733 N N . LEU A 1 93 ? 1.747 -5.549 -4.943 1.00 82.88 93 LEU A N 1
ATOM 734 C CA . LEU A 1 93 ? 0.812 -6.123 -5.915 1.00 82.88 93 LEU A CA 1
ATOM 735 C C . LEU A 1 93 ? 0.259 -5.085 -6.902 1.00 82.88 93 LEU A C 1
ATOM 737 O O . LEU A 1 93 ? -0.071 -5.437 -8.031 1.00 82.88 93 LEU A O 1
ATOM 741 N N . HIS A 1 94 ? 0.202 -3.811 -6.511 1.00 78.50 94 HIS A N 1
ATOM 742 C CA . HIS A 1 94 ? -0.249 -2.735 -7.400 1.00 78.50 94 HIS A CA 1
ATOM 743 C C . HIS A 1 94 ? 0.768 -2.370 -8.469 1.00 78.50 94 HIS A C 1
ATOM 745 O O . HIS A 1 94 ? 0.424 -1.719 -9.456 1.00 78.50 94 HIS A O 1
ATOM 751 N N . PHE A 1 95 ? 2.021 -2.761 -8.265 1.00 77.31 95 PHE A N 1
ATOM 752 C CA . PHE A 1 95 ? 3.084 -2.465 -9.195 1.00 77.31 95 PHE A CA 1
ATOM 753 C C . PHE A 1 95 ? 3.265 -3.635 -10.162 1.00 77.31 95 PHE A C 1
ATOM 755 O O . PHE A 1 95 ? 3.387 -4.787 -9.728 1.00 77.31 95 PHE A O 1
ATOM 762 N N . PRO A 1 96 ? 3.308 -3.377 -11.481 1.00 70.56 96 PRO A N 1
ATOM 763 C CA . PRO A 1 96 ? 3.592 -4.422 -12.449 1.00 70.56 96 PRO A CA 1
ATOM 764 C C . PRO A 1 96 ? 4.943 -5.067 -12.125 1.00 70.56 96 PRO A C 1
ATOM 766 O O . PRO A 1 96 ? 5.930 -4.377 -11.861 1.00 70.56 96 PRO A O 1
ATOM 769 N N . LYS A 1 97 ? 5.004 -6.405 -12.155 1.00 62.91 97 LYS A N 1
ATOM 770 C CA . LYS A 1 97 ? 6.273 -7.127 -12.010 1.00 62.91 97 LYS A CA 1
ATOM 771 C C . LYS A 1 97 ? 7.225 -6.638 -13.102 1.00 62.91 97 LYS A C 1
ATOM 773 O O . LYS A 1 97 ? 6.988 -6.889 -14.283 1.00 62.91 97 LYS A O 1
ATOM 778 N N . GLN A 1 98 ? 8.300 -5.968 -12.697 1.00 56.66 98 GLN A N 1
ATOM 779 C CA . GLN A 1 98 ? 9.428 -5.659 -13.568 1.00 56.66 98 GLN A CA 1
ATOM 780 C C . GLN A 1 98 ? 9.884 -6.975 -14.211 1.00 56.66 98 GLN A C 1
ATOM 782 O O . GLN A 1 98 ? 10.279 -7.915 -13.514 1.00 56.66 98 GLN A O 1
ATOM 787 N N . LYS A 1 99 ? 9.760 -7.090 -15.538 1.00 45.56 99 LYS A N 1
ATOM 788 C CA . LYS A 1 99 ? 10.343 -8.223 -16.258 1.00 45.56 99 LYS A CA 1
ATOM 789 C C . LYS A 1 99 ? 11.850 -8.109 -16.047 1.00 45.56 99 LYS A C 1
ATOM 791 O O . LYS A 1 99 ? 12.444 -7.120 -16.463 1.00 45.56 99 LYS A O 1
ATOM 796 N N . ASN A 1 100 ? 12.466 -9.096 -15.397 1.00 45.62 100 ASN A N 1
ATOM 797 C CA . ASN A 1 100 ? 13.921 -9.206 -15.332 1.00 45.62 100 ASN A CA 1
ATOM 798 C C . ASN A 1 100 ? 14.459 -9.411 -16.761 1.00 45.62 100 ASN A C 1
ATOM 800 O O . ASN A 1 100 ? 14.758 -10.528 -17.171 1.00 45.62 100 ASN A O 1
ATOM 804 N N . THR A 1 101 ? 14.629 -8.335 -17.527 1.00 45.59 101 THR A N 1
ATOM 805 C CA . THR A 1 101 ? 15.264 -8.338 -18.857 1.00 45.59 101 THR A CA 1
ATOM 806 C C . THR A 1 101 ? 16.790 -8.477 -18.737 1.00 45.59 101 THR A C 1
ATOM 808 O O . THR A 1 101 ? 17.553 -8.064 -19.603 1.00 45.59 101 THR A O 1
ATOM 811 N N . GLN A 1 102 ? 17.289 -9.087 -17.659 1.00 47.78 102 GLN A N 1
ATOM 812 C CA . GLN A 1 102 ? 18.725 -9.248 -17.452 1.00 47.78 102 GLN A CA 1
ATOM 813 C C . GLN A 1 102 ? 19.322 -10.415 -18.263 1.00 47.78 102 GLN A C 1
ATOM 815 O O . GLN A 1 102 ? 20.536 -10.452 -18.444 1.00 47.78 102 GLN A O 1
ATOM 820 N N . TYR A 1 103 ? 18.513 -11.331 -18.809 1.00 45.91 103 TYR A N 1
ATOM 821 C CA . TYR A 1 103 ? 19.050 -12.535 -19.461 1.00 45.91 103 TYR A CA 1
ATOM 822 C C . TYR A 1 103 ? 19.187 -12.482 -20.990 1.00 45.91 103 TYR A C 1
ATOM 824 O O . TYR A 1 103 ? 19.993 -13.228 -21.535 1.00 45.91 103 TYR A O 1
ATOM 832 N N . TYR A 1 104 ? 18.517 -11.559 -21.689 1.00 44.56 104 TYR A N 1
ATOM 833 C CA . TYR A 1 104 ? 18.627 -11.469 -23.157 1.00 44.56 104 TYR A CA 1
ATOM 834 C C . TYR A 1 104 ? 19.447 -10.270 -23.662 1.00 44.56 104 TYR A C 1
ATOM 836 O O . TYR A 1 104 ? 20.023 -10.350 -24.741 1.00 44.56 104 TYR A O 1
ATOM 844 N N . GLY A 1 105 ? 19.609 -9.192 -22.885 1.00 47.06 105 GLY A N 1
ATOM 845 C CA . GLY A 1 105 ? 20.329 -7.992 -23.348 1.00 47.06 105 GLY A CA 1
ATOM 846 C C . GLY A 1 105 ? 21.850 -8.165 -23.488 1.00 47.06 105 GLY A C 1
ATOM 847 O O . GLY A 1 105 ? 22.447 -7.693 -24.451 1.00 47.06 105 GLY A O 1
ATOM 848 N N . ARG A 1 106 ? 22.494 -8.888 -22.561 1.00 51.25 106 ARG A N 1
ATOM 849 C CA . ARG A 1 106 ? 23.957 -9.101 -22.586 1.00 51.25 106 ARG A CA 1
ATOM 850 C C . ARG A 1 106 ? 24.366 -10.256 -23.507 1.00 51.25 106 ARG A C 1
ATOM 852 O O . ARG A 1 106 ? 25.422 -10.207 -24.128 1.00 51.25 106 ARG A O 1
ATOM 859 N N . HIS A 1 107 ? 23.502 -11.263 -23.632 1.00 49.50 107 HIS A N 1
ATOM 860 C CA . HIS A 1 107 ? 23.747 -12.441 -24.461 1.00 49.50 107 HIS A CA 1
ATOM 861 C C . HIS A 1 107 ? 23.532 -12.158 -25.958 1.00 49.50 107 HIS A C 1
ATOM 863 O O . HIS A 1 107 ? 24.259 -12.697 -26.793 1.00 49.50 107 HIS A O 1
ATOM 869 N N . LEU A 1 108 ? 22.591 -11.272 -26.314 1.00 55.47 108 LEU A N 1
ATOM 870 C CA . LEU A 1 108 ? 22.387 -10.850 -27.704 1.00 55.47 108 LEU A CA 1
ATOM 871 C C . LEU A 1 108 ? 23.535 -9.979 -28.228 1.00 55.47 108 LEU A C 1
ATOM 873 O O . LEU A 1 108 ? 23.934 -10.158 -29.375 1.00 55.47 108 LEU A O 1
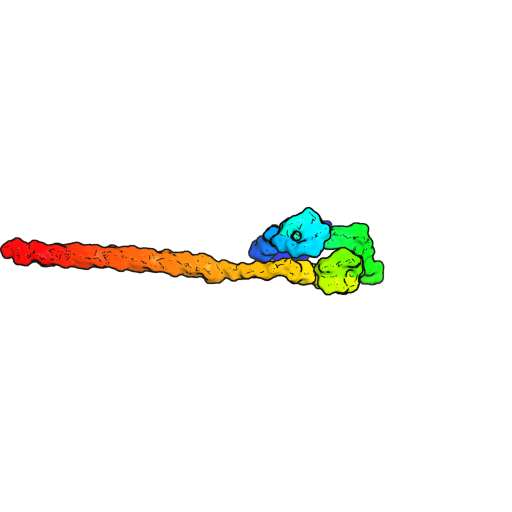ATOM 877 N N . LEU A 1 109 ? 24.126 -9.112 -27.394 1.00 57.50 109 LEU A N 1
ATOM 878 C CA . LEU A 1 109 ? 25.333 -8.366 -27.775 1.00 57.50 109 LEU A CA 1
ATOM 879 C C . LEU A 1 109 ? 26.513 -9.305 -28.036 1.00 57.50 109 LEU A C 1
ATOM 881 O O . LEU A 1 109 ? 27.231 -9.116 -29.011 1.00 57.50 109 LEU A O 1
ATOM 885 N N . HIS A 1 110 ? 26.675 -10.359 -27.230 1.00 57.09 110 HIS A N 1
ATOM 886 C CA . HIS A 1 110 ? 27.732 -11.343 -27.460 1.00 57.09 110 HIS A CA 1
ATOM 887 C C . HIS A 1 110 ? 27.515 -12.125 -28.764 1.00 57.09 110 HIS A C 1
ATOM 889 O O . HIS A 1 110 ? 28.451 -12.295 -29.536 1.00 57.09 110 HIS A O 1
ATOM 895 N N . ILE A 1 111 ? 26.275 -12.527 -29.073 1.00 65.56 111 ILE A N 1
ATOM 896 C CA . ILE A 1 111 ? 25.951 -13.186 -30.350 1.00 65.56 111 ILE A CA 1
ATOM 897 C C . ILE A 1 111 ? 26.169 -12.233 -31.536 1.00 65.56 111 ILE A C 1
ATOM 899 O O . ILE A 1 111 ? 26.682 -12.661 -32.566 1.00 65.56 111 ILE A O 1
ATOM 903 N N . HIS A 1 112 ? 25.818 -10.951 -31.409 1.00 67.31 112 HIS A N 1
ATOM 904 C CA . HIS A 1 112 ? 26.027 -9.963 -32.470 1.00 67.31 112 HIS A CA 1
ATOM 905 C C . HIS A 1 112 ? 27.521 -9.708 -32.717 1.00 67.31 112 HIS A C 1
ATOM 907 O O . HIS A 1 112 ? 27.967 -9.748 -33.860 1.00 67.31 112 HIS A O 1
ATOM 913 N N . VAL A 1 113 ? 28.315 -9.534 -31.655 1.00 70.62 113 VAL A N 1
ATOM 914 C CA . VAL A 1 113 ? 29.774 -9.349 -31.749 1.00 70.62 113 VAL A CA 1
ATOM 915 C C . VAL A 1 113 ? 30.461 -10.602 -32.301 1.00 70.62 113 VAL A C 1
ATOM 917 O O . VAL A 1 113 ? 31.366 -10.484 -33.123 1.00 70.62 113 VAL A O 1
ATOM 920 N N . LEU A 1 114 ? 30.006 -11.803 -31.926 1.00 71.81 114 LEU A N 1
ATOM 921 C CA . LEU A 1 114 ? 30.524 -13.061 -32.474 1.00 71.81 114 LEU A CA 1
ATOM 922 C C . LEU A 1 114 ? 30.164 -13.249 -33.953 1.00 71.81 114 LEU A C 1
ATOM 924 O O . LEU A 1 114 ? 31.014 -13.693 -34.721 1.00 71.81 114 LEU A O 1
ATOM 928 N N . LYS A 1 115 ? 28.950 -12.873 -34.378 1.00 77.38 115 LYS A N 1
ATOM 929 C CA . LYS A 1 115 ? 28.577 -12.864 -35.803 1.00 77.38 115 LYS A CA 1
ATOM 930 C C . LYS A 1 115 ? 29.431 -11.873 -36.596 1.00 77.38 115 LYS A C 1
ATOM 932 O O . LYS A 1 115 ? 29.939 -12.239 -37.648 1.00 77.38 115 LYS A O 1
ATOM 937 N N . GLU A 1 116 ? 29.650 -10.669 -36.070 1.00 77.00 116 GLU A N 1
ATOM 938 C CA . GLU A 1 116 ? 30.522 -9.655 -36.679 1.00 77.00 116 GLU A CA 1
ATOM 939 C C . GLU A 1 116 ? 31.981 -10.119 -36.789 1.00 77.00 116 GLU A C 1
ATOM 941 O O . GLU A 1 116 ? 32.620 -9.931 -37.824 1.00 77.00 116 GLU A O 1
ATOM 946 N N . LEU A 1 117 ? 32.517 -10.765 -35.750 1.00 76.31 117 LEU A N 1
ATOM 947 C CA . LEU A 1 117 ? 33.871 -11.323 -35.768 1.00 76.31 117 LEU A CA 1
ATOM 948 C C . LEU A 1 117 ? 34.000 -12.471 -36.772 1.00 76.31 117 LEU A C 1
ATOM 950 O O . LEU A 1 117 ? 34.964 -12.485 -37.532 1.00 76.31 117 LEU A O 1
ATOM 954 N N . LEU A 1 118 ? 33.024 -13.384 -36.827 1.00 77.31 118 LEU A N 1
ATOM 955 C CA . LEU A 1 118 ? 33.011 -14.493 -37.787 1.00 77.31 118 LEU A CA 1
ATOM 956 C C . LEU A 1 118 ? 32.853 -14.014 -39.236 1.00 77.31 118 LEU A C 1
ATOM 958 O O . LEU A 1 118 ? 33.513 -14.535 -40.129 1.00 77.31 118 LEU A O 1
ATOM 962 N N . LEU A 1 119 ? 32.035 -12.989 -39.489 1.00 73.50 119 LEU A N 1
ATOM 963 C CA . LEU A 1 119 ? 31.916 -12.370 -40.814 1.00 73.50 119 LEU A CA 1
ATOM 964 C C . LEU A 1 119 ? 33.206 -11.653 -41.221 1.00 73.50 119 LEU A C 1
ATOM 966 O O . LEU A 1 119 ? 33.636 -11.766 -42.370 1.00 73.50 119 LEU A O 1
ATOM 970 N N . LYS A 1 120 ? 33.857 -10.946 -40.290 1.00 70.19 120 LYS A N 1
ATOM 971 C CA . LYS A 1 120 ? 35.134 -10.265 -40.550 1.00 70.19 120 LYS A CA 1
ATOM 972 C C . LYS A 1 120 ? 36.266 -11.248 -40.817 1.00 70.19 120 LYS A C 1
ATOM 974 O O . LYS A 1 120 ? 37.052 -11.007 -41.732 1.00 70.19 120 LYS A O 1
ATOM 979 N N . THR A 1 121 ? 36.351 -12.353 -40.077 1.00 69.38 121 THR A N 1
ATOM 980 C CA . THR A 1 121 ? 37.341 -13.400 -40.361 1.00 69.38 121 THR A CA 1
ATOM 981 C C . THR A 1 121 ? 37.032 -14.088 -41.683 1.00 69.38 121 THR A C 1
ATOM 983 O O . THR A 1 121 ? 37.922 -14.162 -42.522 1.00 69.38 121 THR A O 1
ATOM 986 N N . TYR A 1 122 ? 35.782 -14.483 -41.936 1.00 72.38 122 TYR A N 1
ATOM 987 C CA . TYR A 1 122 ? 35.381 -15.114 -43.196 1.00 72.38 122 TYR A CA 1
ATOM 988 C C . TYR A 1 122 ? 35.703 -14.237 -44.415 1.00 72.38 122 TYR A C 1
ATOM 990 O O . TYR A 1 122 ? 36.302 -14.702 -45.383 1.00 72.38 122 TYR A O 1
ATOM 998 N N . LYS A 1 123 ? 35.407 -12.933 -44.348 1.00 72.62 123 LYS A N 1
ATOM 999 C CA . LYS A 1 123 ? 35.707 -11.987 -45.433 1.00 72.62 123 LYS A CA 1
ATOM 1000 C C . LYS A 1 123 ? 37.213 -11.772 -45.620 1.00 72.62 123 LYS A C 1
ATOM 1002 O O . LYS A 1 123 ? 37.674 -11.643 -46.750 1.00 72.62 123 LYS A O 1
ATOM 1007 N N . ARG A 1 124 ? 37.992 -11.789 -44.532 1.00 71.50 124 ARG A N 1
ATOM 1008 C CA . ARG A 1 124 ? 39.458 -11.673 -44.574 1.00 71.50 124 ARG A CA 1
ATOM 1009 C C . ARG A 1 124 ? 40.119 -12.936 -45.132 1.00 71.50 124 ARG A C 1
ATOM 1011 O O . ARG A 1 124 ? 41.026 -12.817 -45.946 1.00 71.50 124 ARG A O 1
ATOM 1018 N N . PHE A 1 125 ? 39.630 -14.121 -44.774 1.00 70.06 125 PHE A N 1
ATOM 1019 C CA . PHE A 1 125 ? 40.090 -15.387 -45.350 1.00 70.06 125 PHE A CA 1
ATOM 1020 C C . PHE A 1 125 ? 39.698 -15.526 -46.825 1.00 70.06 125 PHE A C 1
ATOM 1022 O O . PHE A 1 125 ? 40.524 -15.957 -47.620 1.00 70.06 125 PHE A O 1
ATOM 1029 N N . SER A 1 126 ? 38.502 -15.081 -47.223 1.00 74.06 126 SER A N 1
ATOM 1030 C CA . SER A 1 126 ? 38.091 -15.063 -48.633 1.00 74.06 126 SER A CA 1
ATOM 1031 C C . SER A 1 126 ? 38.968 -14.141 -49.488 1.00 74.06 126 SER A C 1
ATOM 1033 O O . SER A 1 126 ? 39.325 -14.514 -50.599 1.00 74.06 126 SER A O 1
ATOM 1035 N N . LEU A 1 127 ? 39.349 -12.963 -48.982 1.00 71.44 127 LEU A N 1
ATOM 1036 C CA . LEU A 1 127 ? 40.263 -12.051 -49.681 1.00 71.44 127 LEU A CA 1
ATOM 1037 C C . LEU A 1 127 ? 41.678 -12.623 -49.794 1.00 71.44 127 LEU A C 1
ATOM 1039 O O . LEU A 1 127 ? 42.291 -12.510 -50.848 1.00 71.44 127 LEU A O 1
ATOM 1043 N N . ILE A 1 128 ? 42.179 -13.271 -48.740 1.00 74.12 128 ILE A N 1
ATOM 1044 C CA . ILE A 1 128 ? 43.482 -13.950 -48.770 1.00 74.12 128 ILE A CA 1
ATOM 1045 C C . ILE A 1 128 ? 43.456 -15.126 -49.754 1.00 74.12 128 ILE A C 1
ATOM 1047 O O . ILE A 1 128 ? 44.418 -15.317 -50.487 1.00 74.12 128 ILE A O 1
ATOM 1051 N N . PHE A 1 129 ? 42.356 -15.878 -49.819 1.00 74.06 129 PHE A N 1
ATOM 1052 C CA . PHE A 1 129 ? 42.193 -16.982 -50.764 1.00 74.06 129 PHE A CA 1
ATOM 1053 C C . PHE A 1 129 ? 42.170 -16.498 -52.220 1.00 74.06 129 PHE A C 1
ATOM 1055 O O . PHE A 1 129 ? 42.858 -17.075 -53.055 1.00 74.06 129 PHE A O 1
ATOM 1062 N N . VAL A 1 130 ? 41.455 -15.406 -52.514 1.00 75.75 130 VAL A N 1
ATOM 1063 C CA . VAL A 1 130 ? 41.439 -14.783 -53.851 1.00 75.75 130 VAL A CA 1
ATOM 1064 C C . VAL A 1 130 ? 42.811 -14.205 -54.212 1.00 75.75 130 VAL A C 1
ATOM 1066 O O . VAL A 1 130 ? 43.295 -14.446 -55.310 1.00 75.75 130 VAL A O 1
ATOM 1069 N N . LEU A 1 131 ? 43.485 -13.522 -53.282 1.00 75.50 131 LEU A N 1
ATOM 1070 C CA . LEU A 1 131 ? 44.826 -12.972 -53.506 1.00 75.50 131 LEU A CA 1
ATOM 1071 C C . LEU A 1 131 ? 45.877 -14.077 -53.722 1.00 75.50 131 LEU A C 1
ATOM 1073 O O . LEU A 1 131 ? 46.772 -13.933 -54.549 1.00 75.50 131 LEU A O 1
ATOM 1077 N N . TRP A 1 132 ? 45.761 -15.195 -53.002 1.00 71.69 132 TRP A N 1
ATOM 1078 C CA . TRP A 1 132 ? 46.624 -16.361 -53.186 1.00 71.69 132 TRP A CA 1
ATOM 1079 C C . TRP A 1 132 ? 46.367 -17.066 -54.527 1.00 71.69 132 TRP A C 1
ATOM 1081 O O . TRP A 1 132 ? 47.315 -17.494 -55.180 1.00 71.69 132 TRP A O 1
ATOM 1091 N N . LEU A 1 133 ? 45.108 -17.137 -54.974 1.00 73.25 133 LEU A N 1
ATOM 1092 C CA . LEU A 1 133 ? 44.740 -17.641 -56.303 1.00 73.25 133 LEU A CA 1
ATOM 1093 C C . LEU A 1 133 ? 45.283 -16.756 -57.433 1.00 73.25 133 LEU A C 1
ATOM 1095 O O . LEU A 1 133 ? 45.809 -17.280 -58.411 1.00 73.25 133 LEU A O 1
ATOM 1099 N N . GLU A 1 134 ? 45.216 -15.434 -57.274 1.00 72.44 134 GLU A N 1
ATOM 1100 C CA . GLU A 1 134 ? 45.753 -14.466 -58.239 1.00 72.44 134 GLU A CA 1
ATOM 1101 C C . GLU A 1 134 ? 47.284 -14.580 -58.355 1.00 72.44 134 GLU A C 1
ATOM 1103 O O . GLU A 1 134 ? 47.830 -14.667 -59.455 1.00 72.44 134 GLU A O 1
ATOM 1108 N N . VAL A 1 135 ? 47.988 -14.673 -57.218 1.00 74.06 135 VAL A N 1
ATOM 1109 C CA . VAL A 1 135 ? 49.450 -14.864 -57.177 1.00 74.06 135 VAL A CA 1
ATOM 1110 C C . VAL A 1 135 ? 49.866 -16.207 -57.783 1.00 74.06 135 VAL A C 1
ATOM 1112 O O . VAL A 1 135 ? 50.882 -16.275 -58.471 1.00 74.06 135 VAL A O 1
ATOM 1115 N N . ARG A 1 136 ? 49.085 -17.273 -57.574 1.00 66.12 136 ARG A N 1
ATOM 1116 C CA . ARG A 1 136 ? 49.373 -18.597 -58.139 1.00 66.12 136 ARG A CA 1
ATOM 1117 C C . ARG A 1 136 ? 49.179 -18.639 -59.659 1.00 66.12 136 ARG A C 1
ATOM 1119 O O . ARG A 1 136 ? 50.011 -19.220 -60.345 1.00 66.12 136 ARG A O 1
ATOM 1126 N N . ASN A 1 137 ? 48.138 -17.995 -60.183 1.00 64.06 137 ASN A N 1
ATOM 1127 C CA . ASN A 1 137 ? 47.878 -17.944 -61.628 1.00 64.06 137 ASN A CA 1
ATOM 1128 C C . ASN A 1 137 ? 48.836 -16.999 -62.384 1.00 64.06 137 ASN A C 1
ATOM 1130 O O . ASN A 1 137 ? 49.028 -17.149 -63.588 1.00 64.06 137 ASN A O 1
ATOM 1134 N N . GLY A 1 138 ? 49.468 -16.041 -61.696 1.00 62.25 138 GLY A N 1
ATOM 1135 C CA . GLY A 1 138 ? 50.461 -15.129 -62.279 1.00 62.25 138 GLY A CA 1
ATOM 1136 C C . GLY A 1 138 ? 51.866 -15.717 -62.483 1.00 62.25 138 GLY A C 1
ATOM 1137 O O . GLY A 1 138 ? 52.708 -15.051 -63.076 1.00 62.25 138 GLY A O 1
ATOM 1138 N N . GLN A 1 139 ? 52.148 -16.934 -62.001 1.00 59.06 139 GLN A N 1
ATOM 1139 C CA . GLN A 1 139 ? 53.460 -17.594 -62.137 1.00 59.06 139 GLN A CA 1
ATOM 1140 C C . GLN A 1 139 ? 53.526 -18.622 -63.288 1.00 59.06 139 GLN A C 1
ATOM 1142 O O . GLN A 1 139 ? 54.580 -19.204 -63.511 1.00 59.06 139 GLN A O 1
ATOM 1147 N N . GLU A 1 140 ? 52.441 -18.829 -64.047 1.00 58.12 140 GLU A N 1
ATOM 1148 C CA . GLU A 1 140 ? 52.396 -19.755 -65.201 1.00 58.12 140 GLU A CA 1
ATOM 1149 C C . GLU A 1 140 ? 52.566 -19.069 -66.575 1.00 58.12 140 GLU A C 1
ATOM 1151 O O . GLU A 1 140 ? 52.456 -19.720 -67.611 1.00 58.12 140 GLU A O 1
ATOM 1156 N N . LYS A 1 141 ? 52.854 -17.759 -66.621 1.00 58.72 141 LYS A N 1
ATOM 1157 C CA . LYS A 1 141 ? 53.167 -17.035 -67.869 1.00 58.72 141 LYS A CA 1
ATOM 1158 C C . LYS A 1 141 ? 54.592 -16.481 -67.863 1.00 58.72 141 LYS A C 1
ATOM 1160 O O . LYS A 1 141 ? 54.787 -15.273 -67.753 1.00 58.72 141 LYS A O 1
ATOM 1165 N N . THR A 1 142 ? 55.563 -17.372 -68.024 1.00 49.09 142 THR A N 1
ATOM 1166 C CA . THR A 1 142 ? 56.889 -17.064 -68.588 1.00 49.09 142 THR A CA 1
ATOM 1167 C C . THR A 1 142 ? 57.358 -18.248 -69.405 1.00 49.09 142 THR A C 1
ATOM 1169 O O . THR A 1 142 ? 57.173 -19.382 -68.912 1.00 49.09 142 THR A O 1
#